Protein AF-A0A916LI56-F1 (afdb_monomer_lite)

Sequence (63 aa):
MQNGKVKCAIVGSGNIGTDLLIKILRYSKNLEPVMMIGIDPSSDGLARAKRLGIETTYEGIEG

pLDDT: mean 95.16, std 10.07, range [45.69, 98.75]

Secondary structure (DSSP, 8-state):
---SPEEEEEE--SHHHHHHHHHHHHH-SSEEEEEEE-S-TT-HHHHHHHHTT-EEESSTT--

Foldseek 3Di:
DPLQADEDEFFALDPVSLVVQVCCVPPNSHYDYAEYEAQDPPRPSQVVCVVVVHHYDNNGPVD

InterPro domains:
  IPR036291 NAD(P)-binding domain superfamily [SSF51735] (3-61)

Structure (mmCIF, N/CA/C/O backbone):
data_AF-A0A916LI56-F1
#
_entry.id   AF-A0A916LI56-F1
#
loop_
_atom_site.group_PDB
_atom_site.id
_atom_site.type_symbol
_atom_site.label_atom_id
_atom_site.label_alt_id
_atom_site.label_comp_id
_atom_site.label_asym_id
_atom_site.label_entity_id
_atom_site.label_seq_id
_atom_site.pdbx_PDB_ins_code
_atom_site.Cartn_x
_atom_site.Cartn_y
_atom_site.Cartn_z
_atom_site.occupancy
_atom_site.B_iso_or_equiv
_atom_site.auth_seq_id
_atom_site.auth_comp_id
_atom_site.auth_asym_id
_atom_site.auth_atom_id
_atom_site.pdbx_PDB_model_num
ATOM 1 N N . MET A 1 1 ? -23.508 -0.503 10.305 1.00 45.69 1 MET A N 1
ATOM 2 C CA . MET A 1 1 ? -22.870 0.667 10.945 1.00 45.69 1 MET A CA 1
ATOM 3 C C . MET A 1 1 ? -21.559 0.901 10.220 1.00 45.69 1 MET A C 1
ATOM 5 O O . MET A 1 1 ? -20.814 -0.063 10.090 1.00 45.69 1 MET A O 1
ATOM 9 N N . GLN A 1 2 ? -21.308 2.093 9.666 1.00 53.47 2 GLN A N 1
ATOM 10 C CA . GLN A 1 2 ? -19.973 2.384 9.135 1.00 53.47 2 GLN A CA 1
ATOM 11 C C . GLN A 1 2 ? -18.992 2.281 10.305 1.00 53.47 2 GLN A C 1
ATOM 13 O O . GLN A 1 2 ? -19.171 2.949 11.322 1.00 53.47 2 GLN A O 1
ATOM 18 N N . ASN A 1 3 ? -18.012 1.388 10.190 1.00 62.75 3 ASN A N 1
ATOM 19 C CA . ASN A 1 3 ? -16.870 1.361 11.089 1.00 62.75 3 ASN A CA 1
ATOM 20 C C . ASN A 1 3 ? -16.251 2.763 10.982 1.00 62.75 3 ASN A C 1
ATOM 22 O O . ASN A 1 3 ? -15.908 3.160 9.875 1.00 62.75 3 ASN A O 1
ATOM 26 N N . GLY A 1 4 ? -16.217 3.554 12.059 1.00 83.75 4 GLY A N 1
ATOM 27 C CA . GLY A 1 4 ? -15.932 5.003 12.025 1.00 83.75 4 GLY A CA 1
ATOM 28 C C . GLY A 1 4 ? -14.505 5.396 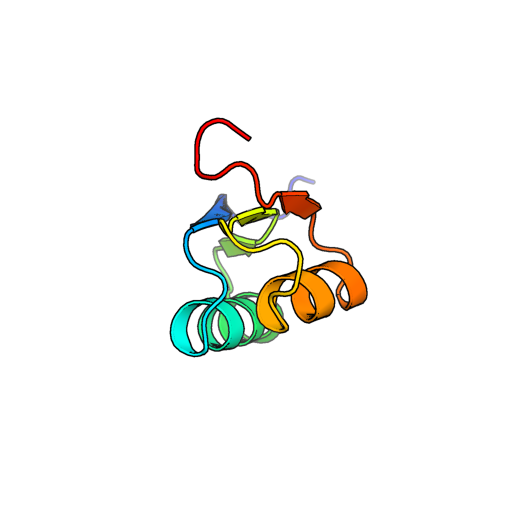11.616 1.00 83.75 4 GLY A C 1
ATOM 29 O O . GLY A 1 4 ? -14.012 6.441 12.029 1.00 83.75 4 GLY A O 1
ATOM 30 N N . LYS A 1 5 ? -13.814 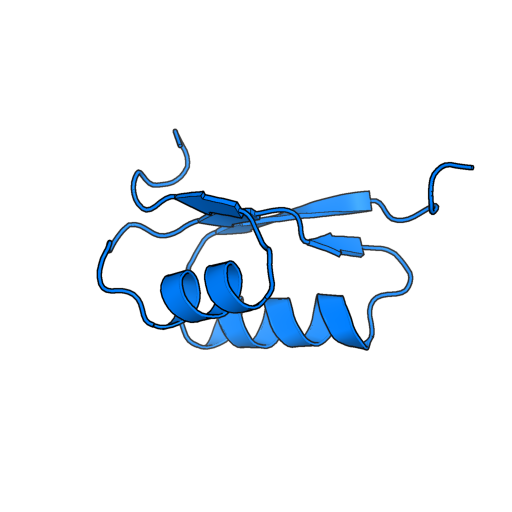4.545 10.859 1.00 93.56 5 LYS A N 1
ATOM 31 C CA . LYS A 1 5 ? -12.464 4.748 10.361 1.00 93.56 5 LYS A CA 1
ATOM 32 C C . LYS A 1 5 ? -12.505 5.446 9.005 1.00 93.56 5 LYS A C 1
ATOM 34 O O . LYS A 1 5 ? -13.316 5.130 8.140 1.00 93.56 5 LYS A O 1
ATOM 39 N N . VAL A 1 6 ? -11.594 6.390 8.821 1.00 97.69 6 VAL A N 1
ATOM 40 C CA . VAL A 1 6 ? -11.378 7.092 7.560 1.00 97.69 6 VAL A CA 1
ATOM 41 C C . VAL A 1 6 ? -10.589 6.182 6.626 1.00 97.69 6 VAL A C 1
ATOM 43 O O . VAL A 1 6 ? -9.519 5.683 6.982 1.00 97.69 6 VAL A O 1
ATOM 46 N N . LYS A 1 7 ? -11.115 5.970 5.421 1.00 97.62 7 LYS A N 1
ATOM 47 C CA . LYS A 1 7 ? -10.423 5.208 4.381 1.00 97.62 7 LYS A CA 1
ATOM 48 C C . LYS A 1 7 ? -9.190 5.969 3.902 1.00 97.62 7 LYS A C 1
ATOM 50 O O . LYS A 1 7 ? -9.266 7.174 3.668 1.00 97.62 7 LYS A O 1
ATOM 55 N N . CYS A 1 8 ? -8.073 5.274 3.725 1.00 97.94 8 CYS A N 1
ATOM 56 C CA . CYS A 1 8 ? -6.841 5.867 3.212 1.00 97.94 8 CYS A CA 1
ATOM 57 C C . CYS A 1 8 ? -6.134 4.961 2.199 1.00 97.94 8 CYS A C 1
ATOM 59 O O . CYS A 1 8 ? -6.201 3.734 2.285 1.00 97.94 8 CYS A O 1
ATOM 61 N N . ALA A 1 9 ? -5.405 5.582 1.275 1.00 98.25 9 ALA A N 1
ATOM 62 C CA . ALA A 1 9 ? -4.460 4.913 0.389 1.00 98.25 9 ALA A CA 1
ATOM 63 C C . ALA A 1 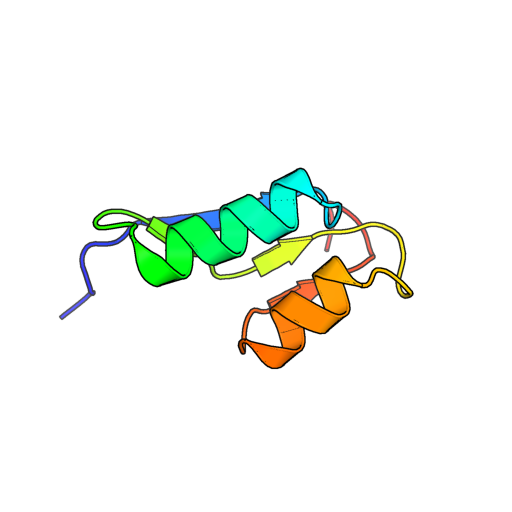9 ? -3.022 5.256 0.803 1.00 98.25 9 ALA A C 1
ATOM 65 O O . ALA A 1 9 ? -2.770 6.323 1.367 1.00 98.25 9 ALA A O 1
ATOM 66 N N . ILE A 1 10 ? -2.082 4.357 0.521 1.00 98.56 10 ILE A N 1
ATOM 67 C CA . ILE A 1 10 ? -0.646 4.587 0.714 1.00 98.56 10 ILE A CA 1
ATOM 68 C C . ILE A 1 10 ? 0.008 4.667 -0.662 1.00 98.56 10 ILE A C 1
ATOM 70 O O . ILE A 1 10 ? -0.089 3.719 -1.435 1.00 98.56 10 ILE A O 1
ATOM 74 N N . VAL A 1 11 ? 0.691 5.777 -0.951 1.00 98.31 11 VAL A N 1
ATOM 75 C CA . VAL A 1 11 ? 1.493 5.948 -2.171 1.00 98.31 11 VAL A CA 1
ATOM 76 C C . VAL A 1 11 ? 2.959 5.694 -1.842 1.00 98.31 11 VAL A C 1
ATOM 78 O O . VAL A 1 11 ? 3.537 6.363 -0.987 1.00 98.31 11 VAL A O 1
ATOM 81 N N . GLY A 1 12 ? 3.551 4.716 -2.523 1.00 98.19 12 GLY A N 1
ATOM 82 C CA . GLY A 1 12 ? 4.913 4.244 -2.309 1.00 98.19 12 GLY A CA 1
ATOM 83 C C . GLY A 1 12 ? 4.946 2.881 -1.618 1.00 98.19 12 GLY A C 1
ATOM 84 O O . GLY A 1 12 ? 4.811 2.773 -0.401 1.00 98.19 12 GLY A O 1
ATOM 85 N N . SER A 1 13 ? 5.228 1.831 -2.390 1.00 98.38 13 SER A N 1
ATOM 86 C CA . SER A 1 13 ? 5.254 0.435 -1.934 1.00 98.38 13 SER A CA 1
ATOM 87 C C . SER A 1 13 ? 6.613 -0.046 -1.399 1.00 98.38 13 SER A C 1
ATOM 89 O O . SER A 1 13 ? 6.893 -1.242 -1.357 1.00 98.38 13 SER A O 1
ATOM 91 N N . GLY A 1 14 ? 7.475 0.880 -0.972 1.00 98.31 14 GLY A N 1
ATOM 92 C CA . GLY A 1 14 ? 8.764 0.563 -0.350 1.00 98.31 14 GLY A CA 1
ATOM 93 C C . GLY A 1 14 ? 8.641 0.107 1.110 1.00 98.31 14 GLY A C 1
ATOM 94 O O . GLY A 1 14 ? 7.543 -0.095 1.640 1.00 98.31 14 GLY A O 1
ATOM 95 N N . ASN A 1 15 ? 9.783 0.002 1.796 1.00 98.50 15 ASN A N 1
ATOM 96 C CA . ASN A 1 15 ? 9.847 -0.430 3.199 1.00 98.50 15 ASN A CA 1
ATOM 97 C C . ASN A 1 15 ? 8.975 0.430 4.129 1.00 98.50 15 ASN A C 1
ATOM 99 O O . ASN A 1 15 ? 8.251 -0.117 4.956 1.00 98.50 15 ASN A O 1
ATOM 103 N N . ILE A 1 16 ? 8.999 1.758 3.958 1.00 98.69 16 ILE A N 1
ATOM 104 C CA . ILE A 1 16 ? 8.238 2.700 4.796 1.00 98.69 16 ILE A CA 1
ATOM 105 C C . ILE A 1 16 ? 6.731 2.521 4.595 1.00 98.69 16 ILE A C 1
ATOM 107 O O . ILE A 1 16 ? 6.006 2.325 5.566 1.00 98.69 16 ILE A O 1
ATOM 111 N N . GLY A 1 17 ? 6.252 2.553 3.348 1.00 98.56 17 GLY A N 1
ATOM 112 C CA . GLY A 1 17 ? 4.822 2.410 3.064 1.00 98.56 17 GLY A CA 1
ATOM 113 C C . GLY A 1 17 ? 4.284 1.044 3.484 1.00 98.56 17 GLY A C 1
ATOM 114 O O . GLY A 1 17 ? 3.195 0.942 4.044 1.00 98.56 17 GLY A O 1
ATOM 115 N N . THR A 1 18 ? 5.077 -0.011 3.298 1.00 98.69 18 THR A N 1
ATOM 116 C CA . THR A 1 18 ? 4.691 -1.370 3.693 1.00 98.69 18 THR A CA 1
ATOM 117 C C . THR A 1 18 ? 4.638 -1.527 5.213 1.00 98.69 18 THR A C 1
ATOM 119 O O . THR A 1 18 ? 3.715 -2.147 5.736 1.00 98.69 18 THR A O 1
ATOM 122 N N . ASP A 1 19 ? 5.593 -0.959 5.947 1.00 98.75 19 ASP A N 1
ATOM 123 C CA . ASP A 1 19 ? 5.556 -0.937 7.411 1.00 98.75 19 ASP A CA 1
ATOM 124 C C . ASP A 1 19 ? 4.377 -0.098 7.937 1.00 98.75 19 ASP A C 1
ATOM 126 O O . ASP A 1 19 ? 3.650 -0.545 8.830 1.00 98.75 19 ASP A O 1
ATOM 130 N N . LEU A 1 20 ? 4.113 1.061 7.325 1.00 98.75 20 LEU A N 1
ATOM 131 C CA . LEU A 1 20 ? 2.947 1.886 7.635 1.00 98.75 20 LEU A CA 1
ATOM 132 C C . LEU A 1 20 ? 1.639 1.116 7.417 1.00 98.75 20 LEU A C 1
ATOM 134 O O . LEU A 1 20 ? 0.777 1.142 8.293 1.00 98.75 20 LEU A O 1
ATOM 138 N N . LEU A 1 21 ? 1.507 0.379 6.310 1.00 98.56 21 LEU A N 1
ATOM 139 C CA . LEU A 1 21 ? 0.341 -0.465 6.041 1.00 98.56 21 LEU A CA 1
ATOM 140 C C . LEU A 1 21 ? 0.081 -1.437 7.198 1.00 98.56 21 LEU A C 1
ATOM 142 O O . LEU A 1 21 ? -1.034 -1.512 7.718 1.00 98.56 21 LEU A O 1
ATOM 146 N N . ILE A 1 22 ? 1.122 -2.146 7.643 1.00 98.44 22 ILE A N 1
ATOM 147 C CA . ILE A 1 22 ? 1.021 -3.089 8.762 1.00 98.44 22 ILE A CA 1
ATOM 148 C C . ILE A 1 22 ? 0.632 -2.369 10.056 1.00 98.44 22 ILE A C 1
ATOM 150 O O . ILE A 1 22 ? -0.208 -2.872 10.806 1.00 98.44 22 ILE A O 1
ATOM 154 N N . LYS A 1 23 ? 1.204 -1.190 10.322 1.00 98.56 23 LYS A N 1
ATOM 155 C CA . LYS A 1 23 ? 0.859 -0.393 11.504 1.00 98.56 23 LYS A CA 1
ATOM 156 C C . LYS A 1 23 ? -0.596 0.068 11.478 1.00 98.56 23 LYS A C 1
ATOM 158 O O . LYS A 1 23 ? -1.262 -0.008 12.510 1.00 98.56 23 LYS A O 1
ATOM 163 N N . ILE A 1 24 ? -1.113 0.487 10.322 1.00 98.31 24 ILE A N 1
ATOM 164 C CA . ILE A 1 24 ? -2.516 0.887 10.195 1.00 98.31 24 ILE A CA 1
ATOM 165 C C . ILE A 1 24 ? -3.431 -0.314 10.457 1.00 98.31 24 ILE A C 1
ATOM 167 O O . ILE A 1 24 ? -4.313 -0.218 11.310 1.00 98.31 24 ILE A O 1
ATOM 171 N N . LEU A 1 25 ? -3.186 -1.448 9.794 1.00 97.25 25 LEU A N 1
ATOM 172 C CA . LEU A 1 25 ? -3.990 -2.667 9.945 1.00 97.25 25 LEU A CA 1
ATOM 173 C C . LEU A 1 25 ? -4.041 -3.174 11.390 1.00 97.25 25 LEU A C 1
ATOM 175 O O . LEU A 1 25 ? -5.084 -3.633 11.849 1.00 97.25 25 LEU A O 1
ATOM 179 N N . ARG A 1 26 ? -2.918 -3.098 12.111 1.00 97.69 26 ARG A N 1
ATOM 180 C CA . ARG A 1 26 ? -2.810 -3.637 13.473 1.00 97.69 26 ARG A CA 1
ATOM 181 C C . ARG A 1 26 ? -3.253 -2.669 14.559 1.00 97.69 26 ARG A C 1
ATOM 183 O O . ARG A 1 26 ? -3.808 -3.110 15.560 1.00 97.69 26 ARG A O 1
ATOM 190 N N . TYR A 1 27 ? -2.965 -1.378 14.403 1.00 97.94 27 TYR A N 1
ATOM 191 C CA . TYR A 1 27 ? -3.018 -0.433 15.523 1.00 97.94 27 TYR A CA 1
ATOM 192 C C . TYR A 1 27 ? -3.930 0.763 15.284 1.00 97.94 27 TYR A C 1
ATOM 194 O O . TYR A 1 27 ? -4.307 1.434 16.248 1.00 97.94 27 TYR A O 1
ATOM 202 N N . SER A 1 28 ? -4.296 1.066 14.035 1.00 97.31 28 SER A N 1
ATOM 203 C CA . SER A 1 28 ? -5.067 2.275 13.781 1.00 97.31 28 SER A CA 1
ATOM 204 C C . SER A 1 28 ? -6.498 2.143 14.283 1.00 97.31 28 SER A C 1
ATOM 206 O O . SER A 1 28 ? -7.266 1.268 13.870 1.00 97.31 28 SER A O 1
ATOM 208 N N . LYS A 1 29 ? -6.873 3.073 15.160 1.00 96.69 29 LYS A N 1
ATOM 209 C CA . LYS A 1 29 ? -8.253 3.256 15.624 1.00 96.69 29 LYS A CA 1
ATOM 210 C C . LYS A 1 29 ? -9.079 4.100 14.653 1.00 96.69 29 LYS A C 1
ATOM 212 O O . LYS A 1 29 ? -10.297 3.988 14.671 1.00 96.69 29 LYS A O 1
ATOM 217 N N . ASN A 1 30 ? -8.411 4.873 13.792 1.00 96.25 30 ASN A N 1
ATOM 218 C CA . ASN A 1 30 ? -9.032 5.939 13.004 1.00 96.25 30 ASN A CA 1
ATOM 219 C C . ASN A 1 30 ? -8.910 5.739 11.492 1.00 96.25 30 ASN A C 1
ATOM 221 O O . ASN A 1 30 ? -9.617 6.413 10.758 1.00 96.25 30 ASN A O 1
ATOM 225 N N . LEU A 1 31 ? -8.012 4.870 11.019 1.00 98.00 31 LEU A N 1
ATOM 226 C CA . LEU A 1 31 ? -7.726 4.687 9.594 1.00 98.00 31 LEU A CA 1
ATOM 227 C C . LEU A 1 31 ? -7.988 3.250 9.156 1.00 98.00 31 LEU A C 1
ATOM 229 O O . LEU A 1 31 ? -7.665 2.303 9.877 1.00 98.00 31 LEU A O 1
ATOM 233 N N . GLU A 1 32 ? -8.531 3.116 7.954 1.00 97.75 32 GLU A N 1
ATOM 234 C CA . GLU A 1 32 ? -8.734 1.860 7.241 1.00 97.75 32 GLU A CA 1
ATOM 235 C C . GLU A 1 32 ? -7.959 1.936 5.918 1.00 97.75 32 GLU A C 1
ATOM 237 O O . GLU A 1 32 ? -8.323 2.729 5.046 1.00 97.75 32 GLU A O 1
ATOM 242 N N . PRO A 1 33 ? -6.866 1.175 5.753 1.00 97.94 33 PRO A N 1
ATOM 243 C CA . PRO A 1 33 ? -6.119 1.196 4.513 1.00 97.94 33 PRO A CA 1
ATOM 244 C C . PRO A 1 33 ? -6.918 0.408 3.478 1.00 97.94 33 PRO A C 1
ATOM 246 O O . PRO A 1 33 ? -7.310 -0.727 3.736 1.00 97.94 33 PRO A O 1
ATOM 249 N N . VAL A 1 34 ? -7.171 1.013 2.324 1.00 97.88 34 VAL A N 1
ATOM 250 C CA . VAL A 1 34 ? -7.960 0.383 1.254 1.00 97.88 34 VAL A CA 1
ATOM 251 C C . VAL A 1 34 ? -7.147 0.128 -0.004 1.00 97.88 34 VAL A C 1
ATOM 253 O O . VAL A 1 34 ? -7.523 -0.733 -0.789 1.00 97.88 34 VAL A O 1
ATOM 256 N N . MET A 1 35 ? -6.026 0.833 -0.185 1.00 98.31 35 MET A N 1
ATOM 257 C CA . MET A 1 35 ? -5.202 0.709 -1.382 1.00 98.31 35 MET A CA 1
ATOM 258 C C . MET A 1 35 ? -3.717 0.971 -1.101 1.00 98.31 35 MET A C 1
ATOM 260 O O . MET A 1 35 ? -3.368 1.845 -0.302 1.00 98.31 35 MET A O 1
ATOM 264 N N . MET A 1 36 ? -2.846 0.231 -1.785 1.00 98.62 36 MET A N 1
ATOM 265 C CA . MET A 1 36 ? -1.402 0.452 -1.852 1.00 98.62 36 MET A CA 1
ATOM 266 C C . MET A 1 36 ? -1.004 0.744 -3.303 1.00 98.62 36 MET A C 1
ATOM 268 O O . MET A 1 36 ? -1.249 -0.061 -4.196 1.00 98.62 36 MET A O 1
ATOM 272 N N . ILE A 1 37 ? -0.377 1.891 -3.532 1.00 98.75 37 ILE A N 1
ATOM 273 C CA . ILE A 1 37 ? -0.033 2.410 -4.855 1.00 98.75 37 ILE A CA 1
ATOM 274 C C . ILE A 1 37 ? 1.487 2.372 -5.014 1.00 98.75 37 ILE A C 1
ATOM 276 O O . ILE A 1 37 ? 2.226 2.870 -4.161 1.00 98.75 37 ILE A O 1
ATOM 280 N N . GLY A 1 38 ? 1.962 1.792 -6.109 1.00 98.25 38 GLY A N 1
ATOM 281 C CA . GLY A 1 38 ? 3.367 1.782 -6.504 1.00 98.25 38 GLY A CA 1
ATOM 282 C C . GLY A 1 38 ? 3.532 2.166 -7.971 1.00 98.25 38 GLY A C 1
ATOM 283 O O . GLY A 1 38 ? 2.572 2.542 -8.634 1.00 98.25 38 GLY A O 1
ATOM 284 N N . ILE A 1 39 ? 4.766 2.063 -8.462 1.00 98.19 39 ILE A N 1
ATOM 285 C CA . ILE A 1 39 ? 5.115 2.258 -9.884 1.00 98.19 39 ILE A CA 1
ATOM 286 C C . ILE A 1 39 ? 5.847 1.048 -10.486 1.00 98.19 39 ILE A C 1
ATOM 288 O O . ILE A 1 39 ? 6.156 1.024 -11.670 1.00 98.19 39 ILE A O 1
ATOM 292 N N . ASP A 1 40 ? 6.173 0.058 -9.651 1.00 98.00 40 ASP A N 1
ATOM 293 C CA . ASP A 1 40 ? 6.912 -1.139 -10.040 1.00 98.00 40 ASP A CA 1
ATOM 294 C C . ASP A 1 40 ? 6.018 -2.371 -9.827 1.00 98.00 40 ASP A C 1
ATOM 296 O O . ASP A 1 40 ? 5.729 -2.706 -8.671 1.00 98.00 40 ASP A O 1
ATOM 300 N N . PRO A 1 41 ? 5.586 -3.065 -10.898 1.00 97.75 41 PRO A N 1
ATOM 301 C CA . PRO A 1 41 ? 4.740 -4.253 -10.789 1.00 97.75 41 PRO A CA 1
ATOM 302 C C . PRO A 1 41 ? 5.415 -5.412 -10.039 1.00 97.75 41 PRO A C 1
ATOM 304 O O . PRO A 1 41 ? 4.722 -6.299 -9.543 1.00 97.75 41 PRO A O 1
ATOM 307 N N . SER A 1 42 ? 6.748 -5.410 -9.921 1.00 98.19 42 SER A N 1
ATOM 308 C CA . SER A 1 42 ? 7.520 -6.419 -9.185 1.00 98.19 42 SER A CA 1
ATOM 309 C C . SER A 1 42 ? 7.714 -6.095 -7.696 1.00 98.19 42 SER A C 1
ATOM 311 O O . SER A 1 42 ? 8.345 -6.860 -6.971 1.00 98.19 42 SER A O 1
ATOM 313 N N . SER A 1 43 ? 7.140 -4.991 -7.206 1.00 98.56 43 SER A N 1
ATOM 314 C CA . SER A 1 43 ? 7.308 -4.543 -5.824 1.00 98.56 43 SER A CA 1
ATOM 315 C C . SER A 1 43 ? 6.805 -5.558 -4.785 1.00 98.56 43 SER A C 1
ATOM 317 O O . SER A 1 43 ? 5.610 -5.866 -4.699 1.00 98.56 43 SER A O 1
ATOM 319 N N . ASP A 1 44 ? 7.702 -5.964 -3.881 1.00 98.44 44 ASP A N 1
ATOM 320 C CA . ASP A 1 44 ? 7.378 -6.802 -2.718 1.00 98.44 44 ASP A CA 1
ATOM 321 C C . ASP A 1 44 ? 6.269 -6.206 -1.838 1.00 98.44 44 ASP A C 1
ATOM 323 O O . ASP A 1 44 ? 5.444 -6.939 -1.282 1.00 98.44 44 ASP A O 1
ATOM 327 N N . GLY A 1 45 ? 6.229 -4.876 -1.710 1.00 98.62 45 GLY A N 1
ATOM 328 C CA . GLY A 1 45 ? 5.211 -4.168 -0.938 1.00 98.62 45 GLY A CA 1
ATOM 329 C C . GLY A 1 45 ? 3.817 -4.290 -1.548 1.00 98.62 45 GLY A C 1
ATOM 330 O O . GLY A 1 45 ? 2.860 -4.536 -0.811 1.00 98.62 45 GLY A O 1
ATOM 331 N N . LEU A 1 46 ? 3.698 -4.213 -2.881 1.00 98.75 46 LEU A N 1
ATOM 332 C CA . LEU A 1 46 ? 2.432 -4.464 -3.584 1.00 98.75 46 LEU A CA 1
ATOM 333 C C . LEU A 1 46 ? 2.008 -5.925 -3.426 1.00 98.75 46 LEU A C 1
ATOM 335 O O . LEU A 1 46 ? 0.881 -6.205 -3.015 1.00 98.75 46 LEU A O 1
ATOM 339 N N . ALA A 1 47 ? 2.928 -6.869 -3.640 1.00 98.69 47 ALA A N 1
ATOM 340 C CA . ALA A 1 47 ? 2.645 -8.288 -3.438 1.00 98.69 47 ALA A CA 1
ATOM 341 C C . ALA A 1 47 ? 2.187 -8.580 -1.996 1.00 98.69 47 ALA A C 1
ATOM 343 O O . ALA A 1 47 ? 1.283 -9.390 -1.770 1.00 98.69 47 ALA A O 1
ATOM 344 N N . ARG A 1 48 ? 2.782 -7.909 -1.000 1.00 98.44 48 ARG A N 1
ATOM 345 C CA . ARG A 1 48 ? 2.388 -8.031 0.408 1.00 98.44 48 ARG A CA 1
ATOM 346 C C . ARG A 1 48 ? 1.011 -7.435 0.682 1.00 98.44 48 ARG A C 1
ATOM 348 O O . ARG A 1 48 ? 0.231 -8.089 1.368 1.00 98.44 48 ARG A O 1
ATOM 355 N N . ALA A 1 49 ? 0.714 -6.246 0.162 1.00 98.56 49 ALA A N 1
ATOM 356 C CA . ALA A 1 49 ? -0.591 -5.607 0.311 1.00 98.56 49 ALA A CA 1
ATOM 357 C C . ALA A 1 49 ? -1.707 -6.482 -0.283 1.00 98.56 49 ALA A C 1
ATOM 359 O O . ALA A 1 49 ? -2.680 -6.785 0.407 1.00 98.56 49 ALA A O 1
ATOM 360 N N . LYS A 1 50 ? -1.488 -7.027 -1.485 1.00 98.44 50 LYS A N 1
ATOM 361 C CA . LYS A 1 50 ? -2.414 -7.960 -2.138 1.00 98.44 50 LYS A CA 1
ATOM 362 C C . LYS A 1 50 ? -2.678 -9.219 -1.304 1.00 98.44 50 LYS A C 1
ATOM 364 O O . LYS A 1 50 ? -3.825 -9.623 -1.147 1.00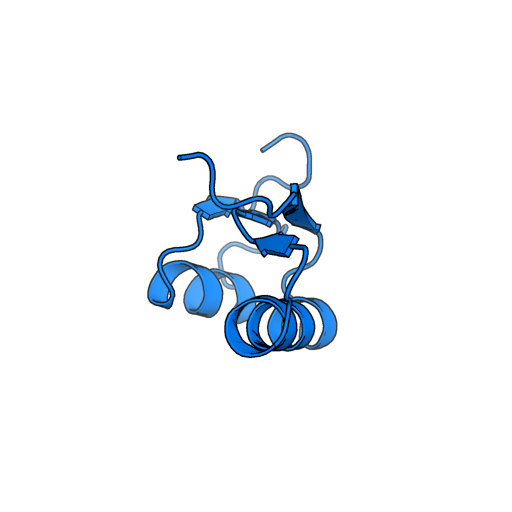 98.44 50 LYS A O 1
ATOM 369 N N . ARG A 1 51 ? -1.643 -9.819 -0.693 1.00 98.44 51 ARG A N 1
ATOM 370 C CA . ARG A 1 51 ? -1.806 -10.971 0.227 1.00 98.44 51 ARG A CA 1
ATOM 371 C C . ARG A 1 51 ? -2.620 -10.646 1.483 1.00 98.44 51 ARG A C 1
ATOM 373 O O . ARG A 1 51 ? -3.172 -11.557 2.089 1.00 98.44 51 ARG A O 1
ATOM 380 N N . LEU A 1 52 ? -2.666 -9.378 1.886 1.00 97.88 52 LEU A N 1
ATOM 381 C CA . LEU A 1 52 ? -3.452 -8.894 3.024 1.00 97.88 52 LEU A CA 1
ATOM 382 C C . LEU A 1 52 ? -4.863 -8.436 2.618 1.00 97.88 52 LEU A C 1
ATOM 384 O O . LEU A 1 52 ? -5.589 -7.932 3.470 1.00 97.88 52 LEU A O 1
ATOM 388 N N . GLY A 1 53 ? -5.252 -8.611 1.348 1.00 98.12 53 GLY A N 1
ATOM 389 C CA . GLY A 1 53 ? -6.568 -8.223 0.834 1.00 98.12 53 GLY A CA 1
ATOM 390 C C . GLY A 1 53 ? -6.726 -6.723 0.574 1.00 98.12 53 GLY A C 1
ATOM 391 O O . GLY A 1 53 ? -7.847 -6.228 0.572 1.00 98.12 53 GLY A O 1
ATOM 392 N N . ILE A 1 54 ? -5.621 -5.997 0.396 1.00 98.44 54 ILE A N 1
ATOM 393 C CA . ILE A 1 54 ? -5.614 -4.567 0.070 1.00 98.44 54 ILE A CA 1
ATOM 394 C C . ILE A 1 54 ? -5.505 -4.410 -1.443 1.00 98.44 54 ILE A C 1
ATOM 396 O O . ILE A 1 54 ? -4.677 -5.083 -2.061 1.00 98.44 54 ILE A O 1
ATOM 400 N N . GLU A 1 55 ? -6.305 -3.514 -2.025 1.00 98.38 55 GLU A N 1
ATOM 401 C CA . GLU A 1 55 ? -6.235 -3.205 -3.455 1.00 98.38 55 GLU A CA 1
ATOM 402 C C . GLU A 1 55 ? -4.867 -2.624 -3.822 1.00 98.38 55 GLU A C 1
ATOM 404 O O . GLU A 1 55 ? -4.236 -1.914 -3.033 1.00 98.38 55 GLU A O 1
ATOM 409 N N . THR A 1 56 ? -4.387 -2.917 -5.027 1.00 98.56 56 THR A N 1
ATOM 410 C CA . THR A 1 56 ? -3.057 -2.480 -5.466 1.00 98.56 56 THR A CA 1
ATOM 411 C C . THR A 1 56 ? -3.054 -2.019 -6.909 1.00 98.56 56 THR A C 1
ATOM 413 O O . THR A 1 56 ? -3.631 -2.698 -7.752 1.00 98.56 56 THR A O 1
ATOM 416 N N . THR A 1 57 ? -2.299 -0.96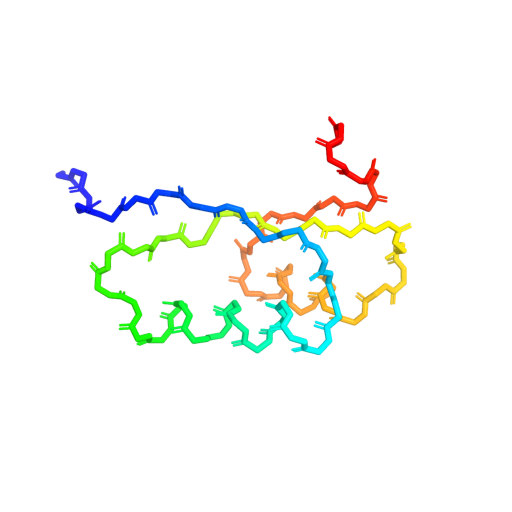4 -7.201 1.00 98.44 57 THR A N 1
ATOM 417 C CA . THR A 1 57 ? -1.939 -0.555 -8.567 1.00 98.44 57 THR A CA 1
ATOM 418 C C . THR A 1 57 ? -0.435 -0.287 -8.650 1.00 98.44 57 THR A C 1
ATOM 420 O O . THR A 1 57 ? 0.203 0.075 -7.654 1.00 98.44 57 THR A O 1
ATOM 423 N N . TYR A 1 58 ? 0.133 -0.510 -9.833 1.00 98.19 58 TYR A N 1
ATOM 424 C CA . 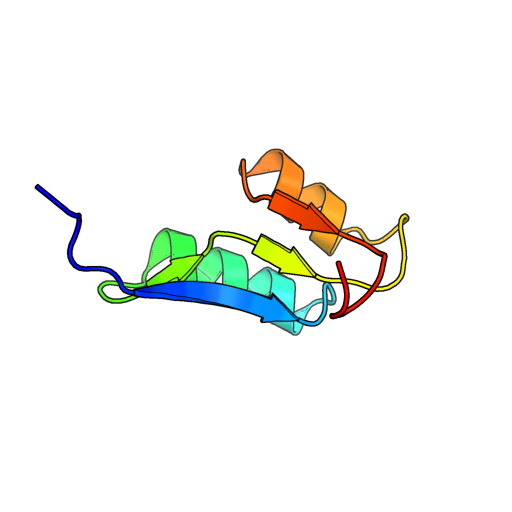TYR A 1 58 ? 1.495 -0.121 -10.198 1.00 98.19 58 TYR A CA 1
ATOM 425 C C . TYR A 1 58 ? 1.511 1.013 -11.237 1.00 98.19 58 TYR A C 1
ATOM 427 O O . TYR A 1 58 ? 2.576 1.355 -11.740 1.00 98.19 58 TYR A O 1
ATOM 435 N N . GLU A 1 59 ? 0.361 1.602 -11.570 1.00 98.06 59 GLU A N 1
ATOM 436 C CA . GLU A 1 59 ? 0.237 2.672 -12.573 1.00 98.06 59 GLU A CA 1
ATOM 437 C C . GLU A 1 59 ? 0.443 4.072 -11.956 1.00 98.06 59 GLU A C 1
ATOM 439 O O . GLU A 1 59 ? 0.165 5.103 -12.563 1.00 98.06 59 GLU A O 1
ATOM 444 N N . GLY A 1 60 ? 0.980 4.136 -10.731 1.00 94.19 60 GLY A N 1
ATOM 445 C CA . GLY A 1 60 ? 1.148 5.383 -9.994 1.00 94.19 60 GLY A CA 1
ATOM 446 C C . GLY A 1 60 ? -0.179 5.935 -9.472 1.00 94.19 60 GLY A C 1
ATOM 447 O O . GLY A 1 60 ? -1.110 5.192 -9.181 1.00 94.19 60 GLY A O 1
ATOM 448 N N . ILE A 1 61 ? -0.244 7.254 -9.272 1.00 93.12 61 ILE A N 1
ATOM 449 C CA . ILE A 1 61 ? -1.400 7.905 -8.632 1.00 93.12 61 ILE A CA 1
ATOM 450 C C . ILE A 1 61 ? -2.641 7.983 -9.531 1.00 93.12 61 ILE A C 1
ATOM 452 O O . ILE A 1 61 ? -3.739 8.185 -9.018 1.00 93.12 61 ILE A O 1
ATOM 456 N N . GLU A 1 62 ? -2.464 7.847 -10.845 1.00 92.62 62 GLU A N 1
ATOM 457 C CA . GLU A 1 62 ? -3.565 7.875 -11.815 1.00 92.62 62 GLU A CA 1
ATOM 458 C C . GLU A 1 62 ? -4.378 6.575 -11.785 1.00 92.62 62 GLU A C 1
ATOM 460 O O . GLU A 1 62 ? -5.599 6.645 -11.924 1.00 92.62 62 GLU A O 1
ATOM 465 N N . GLY A 1 63 ? -3.722 5.464 -11.426 1.00 72.94 63 GLY A N 1
ATOM 466 C CA . GLY A 1 63 ? -4.358 4.237 -10.953 1.00 72.94 63 GLY A CA 1
ATOM 467 C C . GLY A 1 63 ? -4.690 3.222 -12.024 1.00 72.94 63 GLY A C 1
ATOM 468 O O . GLY A 1 63 ? -5.491 3.561 -12.918 1.00 72.94 63 GLY A O 1
#

Organism: Kryptobacter tengchongensis (NCBI:txid1643429)

Radius of gyration: 11.33 Å; chains: 1; bounding box: 33×19×28 Å